Protein AF-A0A6I3U5Q6-F1 (afdb_monomer_lite)

Structure (mmCIF, N/CA/C/O backbone):
data_AF-A0A6I3U5Q6-F1
#
_entry.id   AF-A0A6I3U5Q6-F1
#
loop_
_atom_site.group_PDB
_atom_site.id
_atom_site.type_symbol
_atom_site.label_atom_id
_atom_site.label_alt_id
_atom_site.label_comp_id
_atom_site.label_asym_id
_atom_site.label_entity_id
_atom_site.label_seq_id
_atom_site.pdbx_PDB_ins_code
_atom_site.Cartn_x
_atom_site.Cartn_y
_atom_site.Cartn_z
_atom_site.occupancy
_atom_site.B_iso_or_equiv
_atom_site.auth_seq_id
_atom_site.auth_comp_id
_atom_site.auth_asym_id
_atom_site.auth_atom_id
_atom_site.pdbx_PDB_model_num
ATOM 1 N N . ILE A 1 1 ? 3.047 2.033 9.389 1.00 70.56 1 ILE A N 1
ATOM 2 C CA . ILE A 1 1 ? 3.978 1.983 8.231 1.00 70.56 1 ILE A CA 1
ATOM 3 C C . ILE A 1 1 ? 5.311 1.434 8.734 1.00 70.56 1 ILE A C 1
ATOM 5 O O . ILE A 1 1 ? 5.735 1.870 9.797 1.00 70.56 1 ILE A O 1
ATOM 9 N N . ASN A 1 2 ? 5.939 0.471 8.047 1.00 76.00 2 ASN A N 1
ATOM 10 C CA . ASN A 1 2 ? 7.253 -0.063 8.439 1.00 76.00 2 ASN A CA 1
ATOM 11 C C . ASN A 1 2 ? 8.365 0.548 7.567 1.00 76.00 2 ASN A C 1
ATOM 13 O O . ASN A 1 2 ? 8.550 0.154 6.416 1.00 76.00 2 ASN A O 1
ATOM 17 N N . TYR A 1 3 ? 9.098 1.513 8.126 1.00 74.69 3 TYR A N 1
ATOM 18 C CA . TYR A 1 3 ? 10.137 2.265 7.413 1.00 74.69 3 TYR A CA 1
ATOM 19 C C . TYR A 1 3 ? 11.413 1.449 7.141 1.00 74.69 3 TYR A C 1
ATOM 21 O O . TYR A 1 3 ? 12.014 1.595 6.079 1.00 74.69 3 TYR A O 1
ATOM 29 N N . GLY A 1 4 ? 11.805 0.538 8.040 1.00 77.44 4 GLY A N 1
ATOM 30 C CA . GLY A 1 4 ? 13.000 -0.298 7.847 1.00 77.44 4 GLY A CA 1
ATOM 31 C C . GLY A 1 4 ? 12.859 -1.263 6.666 1.00 77.44 4 GLY A C 1
ATOM 32 O O . GLY A 1 4 ? 13.792 -1.467 5.892 1.00 77.44 4 GLY A O 1
ATOM 33 N N . ARG A 1 5 ? 11.653 -1.805 6.460 1.00 72.38 5 ARG A N 1
ATOM 34 C CA . ARG A 1 5 ? 11.357 -2.659 5.300 1.00 72.38 5 ARG A CA 1
ATOM 35 C C . ARG A 1 5 ? 11.251 -1.874 3.997 1.00 72.38 5 ARG A C 1
ATOM 37 O O . ARG A 1 5 ? 11.637 -2.403 2.961 1.00 72.38 5 ARG A O 1
ATOM 44 N N . PHE A 1 6 ? 10.781 -0.627 4.041 1.00 74.12 6 PHE A N 1
ATOM 45 C CA . PHE A 1 6 ? 10.828 0.253 2.874 1.00 74.12 6 PHE A CA 1
ATOM 46 C C . PHE A 1 6 ? 12.273 0.441 2.392 1.00 74.12 6 PHE A C 1
ATOM 48 O O . PHE A 1 6 ? 12.555 0.193 1.224 1.00 74.12 6 PHE A O 1
ATOM 55 N N . PHE A 1 7 ? 13.200 0.754 3.301 1.00 78.00 7 PHE A N 1
ATOM 56 C CA . PHE A 1 7 ? 14.623 0.865 2.966 1.00 78.00 7 PHE A CA 1
ATOM 57 C C . PHE A 1 7 ? 15.195 -0.427 2.368 1.00 78.00 7 PHE A C 1
ATOM 59 O O . PHE A 1 7 ? 15.882 -0.382 1.350 1.00 78.00 7 PHE A O 1
ATOM 66 N N . LEU A 1 8 ? 14.852 -1.588 2.934 1.00 76.50 8 LEU A N 1
ATOM 67 C CA . LEU A 1 8 ? 15.256 -2.881 2.377 1.00 76.50 8 LEU A CA 1
ATOM 68 C C . LEU A 1 8 ? 14.698 -3.109 0.961 1.00 76.50 8 LEU A C 1
ATOM 70 O O . LEU A 1 8 ? 15.400 -3.629 0.095 1.00 76.50 8 LEU A O 1
ATOM 74 N N . ALA A 1 9 ? 13.455 -2.705 0.696 1.00 71.94 9 ALA A N 1
ATOM 75 C CA . ALA A 1 9 ? 12.849 -2.820 -0.628 1.00 71.94 9 ALA A CA 1
ATOM 76 C C . ALA A 1 9 ? 13.560 -1.937 -1.667 1.00 71.94 9 ALA A C 1
ATOM 78 O O . ALA A 1 9 ? 13.755 -2.379 -2.796 1.00 71.94 9 ALA A O 1
ATOM 79 N N . ILE A 1 10 ? 14.003 -0.736 -1.280 1.00 76.00 10 ILE A N 1
ATOM 80 C CA . ILE A 1 10 ? 14.820 0.135 -2.137 1.00 76.00 10 ILE A CA 1
ATOM 81 C C . ILE A 1 10 ? 16.187 -0.504 -2.421 1.00 76.00 10 ILE A C 1
ATOM 83 O O . ILE A 1 10 ? 16.565 -0.627 -3.583 1.00 76.00 10 ILE A O 1
ATOM 87 N N . LEU A 1 11 ? 16.889 -0.995 -1.391 1.00 80.19 11 LEU A N 1
ATOM 88 C CA . LEU A 1 11 ? 18.203 -1.645 -1.542 1.00 80.19 11 LEU A CA 1
ATOM 89 C C . LEU A 1 11 ? 18.154 -2.916 -2.400 1.00 80.19 11 LEU A C 1
ATOM 91 O O . LEU A 1 11 ? 19.112 -3.246 -3.090 1.00 80.19 11 LEU A O 1
ATOM 95 N N . THR A 1 12 ? 17.033 -3.632 -2.368 1.00 77.69 12 THR A N 1
ATOM 96 C CA . THR A 1 12 ? 16.831 -4.872 -3.136 1.00 77.69 12 THR A CA 1
ATOM 97 C C . THR A 1 12 ? 16.206 -4.635 -4.510 1.00 77.69 12 THR A C 1
ATOM 99 O O . THR A 1 12 ? 15.780 -5.590 -5.158 1.00 77.69 12 THR A O 1
ATOM 102 N N . ALA A 1 13 ? 16.115 -3.379 -4.960 1.00 71.00 13 ALA A N 1
ATOM 103 C CA . ALA A 1 13 ? 15.475 -2.995 -6.218 1.00 71.00 13 ALA A CA 1
ATOM 104 C C . ALA A 1 13 ? 14.041 -3.549 -6.380 1.00 71.00 13 ALA A C 1
ATOM 106 O O . ALA A 1 13 ? 13.616 -3.920 -7.470 1.00 71.00 13 ALA A O 1
ATOM 10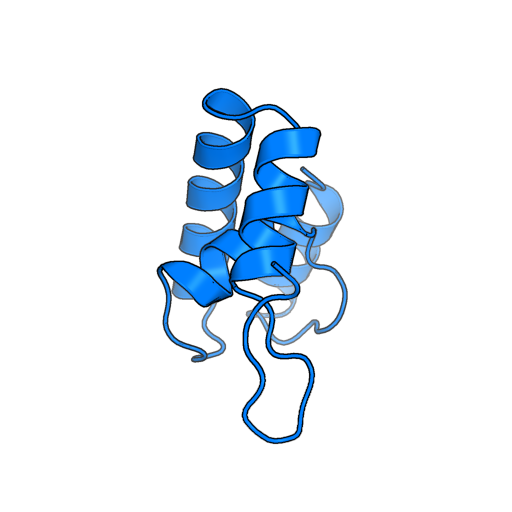7 N N . GLY A 1 14 ? 13.290 -3.652 -5.281 1.00 64.56 14 GLY A N 1
ATOM 108 C CA . GLY A 1 14 ? 11.930 -4.192 -5.273 1.00 64.56 14 GLY A CA 1
ATOM 109 C C . GLY A 1 14 ? 11.834 -5.722 -5.310 1.00 64.56 14 GLY A C 1
ATOM 110 O O . GLY A 1 14 ? 10.717 -6.234 -5.295 1.00 64.56 14 GLY A O 1
ATOM 111 N N . ARG A 1 15 ? 12.961 -6.453 -5.299 1.00 65.69 15 ARG A N 1
ATOM 112 C CA . ARG A 1 15 ? 12.993 -7.930 -5.316 1.00 65.69 15 ARG A CA 1
ATOM 113 C C . ARG A 1 15 ? 12.754 -8.590 -3.956 1.00 65.69 15 ARG A C 1
ATOM 115 O O . ARG A 1 15 ? 12.518 -9.795 -3.913 1.00 65.69 15 ARG A O 1
ATOM 122 N N . SER A 1 16 ? 12.796 -7.855 -2.839 1.00 65.12 16 SER A N 1
ATOM 123 C CA . SER A 1 16 ? 12.424 -8.441 -1.541 1.00 65.12 16 SER A CA 1
ATOM 124 C C . SER A 1 16 ? 10.903 -8.599 -1.423 1.00 65.12 16 SER A C 1
ATOM 126 O O . SER A 1 16 ? 10.157 -7.661 -1.135 1.00 65.12 16 SER A O 1
ATOM 128 N N . GLY A 1 17 ? 10.430 -9.820 -1.670 1.00 62.81 17 GLY A N 1
ATOM 129 C CA . GLY A 1 17 ? 9.049 -10.229 -1.417 1.00 62.81 17 GLY A CA 1
ATOM 130 C C . GLY A 1 17 ? 8.727 -10.341 0.081 1.00 62.81 17 GLY A C 1
ATOM 131 O O . GLY A 1 17 ? 9.614 -10.466 0.921 1.00 62.81 17 GLY A O 1
ATOM 132 N N . GLY A 1 18 ? 7.435 -10.296 0.427 1.00 70.50 18 GLY A N 1
ATOM 133 C CA . GLY A 1 18 ? 6.925 -10.721 1.744 1.00 70.50 18 GLY A CA 1
ATOM 134 C C . GLY A 1 18 ? 6.935 -9.697 2.892 1.00 70.50 18 GLY A C 1
ATOM 135 O O . GLY A 1 18 ? 6.391 -9.985 3.949 1.00 70.50 18 GLY A O 1
ATOM 136 N N . GLY A 1 19 ? 7.493 -8.492 2.717 1.00 73.75 19 GLY A N 1
ATOM 137 C CA . GLY A 1 19 ? 7.611 -7.492 3.799 1.00 73.75 19 GLY A CA 1
ATOM 138 C C . GLY A 1 19 ? 6.568 -6.363 3.829 1.00 73.75 19 GLY A C 1
ATOM 139 O O . GLY A 1 19 ? 6.740 -5.413 4.592 1.00 73.75 19 GLY A O 1
ATOM 140 N N . SER A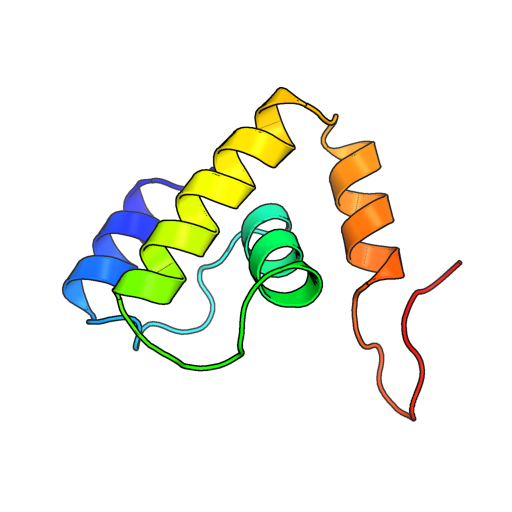 1 20 ? 5.541 -6.402 2.974 1.00 80.88 20 SER A N 1
ATOM 141 C CA . SER A 1 20 ? 4.621 -5.264 2.775 1.00 80.88 20 SER A CA 1
ATOM 142 C C . SER A 1 20 ? 3.474 -5.276 3.786 1.00 80.88 20 SER A C 1
ATOM 144 O O . SER A 1 20 ? 2.869 -6.321 4.024 1.00 80.88 20 SER A O 1
ATOM 146 N N . THR A 1 21 ? 3.134 -4.120 4.359 1.00 89.06 21 THR A N 1
ATOM 147 C CA . THR A 1 21 ? 1.985 -4.003 5.274 1.00 89.06 21 THR A CA 1
ATOM 148 C C . THR A 1 21 ? 0.662 -4.197 4.533 1.00 89.06 21 THR A C 1
ATOM 150 O O . THR A 1 21 ? 0.591 -4.004 3.324 1.00 89.06 21 THR A O 1
ATOM 153 N N . ILE A 1 22 ? -0.417 -4.505 5.256 1.00 90.81 22 ILE A N 1
ATOM 154 C CA . ILE A 1 22 ? -1.765 -4.617 4.672 1.00 90.81 22 ILE A CA 1
ATOM 155 C C . ILE A 1 22 ? -2.152 -3.344 3.898 1.00 90.81 22 ILE A C 1
ATOM 157 O O . ILE A 1 22 ? -2.622 -3.437 2.773 1.00 90.81 22 ILE A O 1
ATOM 161 N N . THR A 1 23 ? -1.863 -2.147 4.425 1.00 92.56 23 THR A N 1
ATOM 162 C CA . THR A 1 23 ? -2.139 -0.882 3.713 1.00 92.56 23 THR A CA 1
ATOM 163 C C . THR A 1 23 ? -1.335 -0.729 2.421 1.00 92.56 23 THR A C 1
ATOM 165 O O . THR A 1 23 ? -1.835 -0.199 1.437 1.00 92.56 23 THR A O 1
ATOM 168 N N . GLN A 1 24 ? -0.086 -1.195 2.415 1.00 90.88 24 GLN A N 1
ATOM 169 C CA . GLN A 1 24 ? 0.767 -1.204 1.228 1.00 90.88 24 GLN A CA 1
ATOM 170 C C . GLN A 1 24 ? 0.261 -2.204 0.184 1.00 90.88 24 GLN A C 1
ATOM 172 O O . GLN A 1 24 ? 0.207 -1.896 -1.003 1.00 90.88 24 GLN A O 1
ATOM 177 N N . GLN A 1 25 ? -0.179 -3.380 0.630 1.00 89.81 25 GLN A N 1
ATOM 178 C CA . GLN A 1 25 ? -0.800 -4.371 -0.241 1.00 89.81 25 GLN A CA 1
ATOM 179 C C . GLN A 1 25 ? -2.135 -3.871 -0.806 1.00 89.81 25 GLN A C 1
ATOM 181 O O . GLN A 1 25 ? -2.366 -4.028 -1.999 1.00 89.81 25 GLN A O 1
ATOM 186 N N . LEU A 1 26 ? -2.958 -3.191 0.000 1.00 92.25 26 LEU A N 1
ATOM 187 C CA . LEU A 1 26 ? -4.172 -2.511 -0.456 1.00 92.25 26 LEU A CA 1
ATOM 188 C C . LEU A 1 26 ? -3.845 -1.449 -1.515 1.00 92.25 26 LEU A C 1
ATOM 190 O O . LEU A 1 26 ? -4.440 -1.466 -2.585 1.00 92.25 26 LEU A O 1
ATOM 194 N N . ALA A 1 27 ? -2.870 -0.570 -1.259 1.00 92.12 27 ALA A N 1
ATOM 195 C CA . ALA A 1 27 ? -2.451 0.448 -2.224 1.00 92.12 27 ALA A CA 1
ATOM 196 C C . ALA A 1 27 ? -1.990 -0.170 -3.553 1.00 92.12 27 ALA A C 1
ATOM 198 O O . ALA A 1 27 ? -2.366 0.305 -4.622 1.00 92.12 27 ALA A O 1
ATOM 199 N N . LYS A 1 28 ? -1.211 -1.257 -3.484 1.00 90.19 28 LYS A N 1
ATOM 200 C CA . LYS A 1 28 ? -0.772 -2.000 -4.665 1.00 90.19 28 LYS A CA 1
ATOM 201 C C . LYS A 1 28 ? -1.957 -2.585 -5.431 1.00 90.19 28 LYS A C 1
ATOM 203 O O . LYS A 1 28 ? -2.045 -2.377 -6.630 1.00 90.19 28 LYS A O 1
ATOM 208 N N . ASN A 1 29 ? -2.839 -3.309 -4.748 1.00 88.38 29 ASN A N 1
ATOM 209 C CA . ASN A 1 29 ? -3.924 -4.049 -5.390 1.00 88.38 29 ASN A CA 1
ATOM 210 C C . ASN A 1 29 ? -5.011 -3.127 -5.961 1.00 88.38 29 ASN A C 1
ATOM 212 O O . ASN A 1 29 ? -5.587 -3.459 -6.988 1.00 88.38 29 ASN A O 1
ATOM 216 N N . ALA A 1 30 ? -5.277 -1.985 -5.320 1.00 86.50 30 ALA A N 1
ATOM 217 C CA . ALA A 1 30 ? -6.342 -1.074 -5.732 1.00 86.50 30 ALA A CA 1
ATOM 218 C C . ALA A 1 30 ? -5.906 -0.024 -6.770 1.00 86.50 30 ALA A C 1
ATOM 220 O O . ALA A 1 30 ? -6.747 0.447 -7.530 1.00 86.50 30 ALA A O 1
ATOM 221 N N . TYR A 1 31 ? -4.623 0.371 -6.805 1.00 86.31 31 TYR A N 1
ATOM 222 C CA . TYR A 1 31 ? -4.196 1.555 -7.571 1.00 86.31 31 TYR A CA 1
ATOM 223 C C . TYR A 1 31 ? -2.962 1.365 -8.460 1.00 86.31 31 TYR A C 1
ATOM 225 O O . TYR A 1 31 ? -2.645 2.269 -9.231 1.00 86.31 31 TYR A O 1
ATOM 233 N N . LEU A 1 32 ? -2.226 0.254 -8.357 1.00 87.81 32 LEU A N 1
ATOM 234 C CA . LEU A 1 32 ? -0.944 0.083 -9.051 1.00 87.81 32 LEU A CA 1
ATOM 235 C C . LEU A 1 32 ? -0.912 -1.208 -9.880 1.00 87.81 32 LEU A C 1
ATOM 237 O O . LEU A 1 32 ? -1.626 -2.167 -9.600 1.00 87.81 32 LEU A O 1
ATOM 241 N N . SER A 1 33 ? -0.036 -1.253 -10.889 1.00 83.44 33 SER A N 1
ATOM 242 C CA . SER A 1 33 ? 0.249 -2.488 -11.631 1.00 83.44 33 SER A CA 1
ATOM 243 C C . SER A 1 33 ? 1.009 -3.503 -10.761 1.00 83.44 33 SER A C 1
ATOM 245 O O . SER A 1 33 ? 1.537 -3.168 -9.699 1.00 83.44 33 SER A O 1
ATOM 247 N N . GLN A 1 34 ? 1.101 -4.762 -11.203 1.00 79.44 34 GLN A N 1
ATOM 248 C CA . GLN A 1 34 ? 1.886 -5.795 -10.503 1.00 79.44 34 GLN A CA 1
ATOM 249 C C . GLN A 1 34 ? 3.386 -5.785 -10.864 1.00 79.44 34 GLN A C 1
ATOM 251 O O . GLN A 1 34 ? 4.138 -6.628 -10.371 1.00 79.44 34 GLN A O 1
ATOM 256 N N . ASP A 1 35 ? 3.848 -4.824 -11.669 1.00 83.81 35 ASP A N 1
ATOM 257 C CA . ASP A 1 35 ? 5.234 -4.765 -12.150 1.00 83.81 35 ASP A CA 1
ATOM 258 C C . ASP A 1 35 ? 6.224 -4.526 -11.011 1.00 83.81 35 ASP A C 1
ATOM 260 O O . ASP A 1 35 ? 6.124 -3.556 -10.266 1.00 83.81 35 ASP A O 1
ATOM 264 N N . GLN A 1 36 ? 7.245 -5.362 -10.856 1.00 81.12 36 GLN A N 1
ATOM 265 C CA . GLN A 1 36 ? 8.184 -5.225 -9.737 1.00 81.12 36 GLN A CA 1
ATOM 266 C C . GLN A 1 36 ? 9.283 -4.186 -10.010 1.00 81.12 36 GLN A C 1
ATOM 268 O O . GLN A 1 36 ? 10.436 -4.535 -10.241 1.00 81.12 36 GLN A O 1
ATOM 273 N N . THR A 1 37 ? 8.931 -2.898 -9.949 1.00 85.56 37 THR A N 1
ATOM 274 C CA . THR A 1 37 ? 9.878 -1.778 -10.088 1.00 85.56 37 THR A CA 1
ATOM 275 C C . THR A 1 37 ? 10.031 -0.976 -8.792 1.00 85.56 37 THR A C 1
ATOM 277 O O . THR A 1 37 ? 9.129 -0.925 -7.948 1.00 85.56 37 THR A O 1
ATOM 280 N N . VAL A 1 38 ? 11.184 -0.313 -8.637 1.00 83.00 38 VAL A N 1
ATOM 281 C CA . VAL A 1 38 ? 11.463 0.594 -7.507 1.00 83.00 38 VAL A CA 1
ATOM 282 C C . VAL A 1 38 ? 10.483 1.767 -7.486 1.00 83.00 38 VAL A C 1
ATOM 284 O O . VAL A 1 38 ? 9.963 2.112 -6.427 1.00 83.00 38 VAL A O 1
ATOM 287 N N . GLU A 1 39 ? 10.175 2.340 -8.652 1.00 86.38 39 GLU A N 1
ATOM 288 C CA . GLU A 1 39 ? 9.225 3.450 -8.781 1.00 86.38 39 GLU A CA 1
ATOM 289 C C . GLU A 1 39 ? 7.823 3.049 -8.309 1.00 86.38 39 GLU A C 1
ATOM 291 O O . GLU A 1 39 ? 7.218 3.742 -7.485 1.00 86.38 39 GLU A 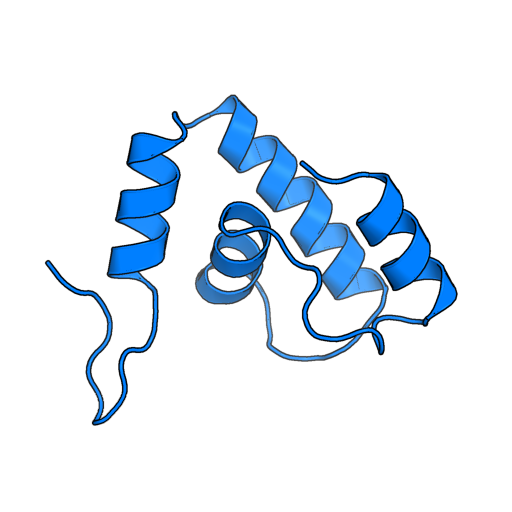O 1
ATOM 296 N N . ARG A 1 40 ? 7.323 1.887 -8.757 1.00 88.00 40 ARG A N 1
ATOM 297 C CA . ARG A 1 40 ? 6.042 1.357 -8.280 1.00 88.00 40 ARG A CA 1
ATOM 298 C C . ARG A 1 40 ? 6.074 1.156 -6.764 1.00 88.00 40 ARG A C 1
ATOM 300 O O . ARG A 1 40 ? 5.108 1.495 -6.081 1.00 88.00 40 ARG A O 1
ATOM 307 N N . LYS A 1 41 ? 7.179 0.646 -6.211 1.00 85.62 41 LYS A N 1
ATOM 308 C CA . LYS A 1 41 ? 7.308 0.433 -4.762 1.00 85.62 41 LYS A CA 1
ATOM 309 C C . LYS A 1 41 ? 7.329 1.742 -3.963 1.00 85.62 41 LYS A C 1
ATOM 311 O O . LYS A 1 41 ? 6.779 1.785 -2.864 1.00 85.62 41 LYS A O 1
ATOM 316 N N . ALA A 1 42 ? 7.907 2.809 -4.511 1.00 86.81 42 ALA A N 1
ATOM 317 C CA . ALA A 1 42 ? 7.846 4.143 -3.919 1.00 86.81 42 ALA A CA 1
ATOM 318 C C . ALA A 1 42 ? 6.411 4.695 -3.927 1.00 86.81 42 ALA A C 1
ATOM 320 O O . ALA A 1 42 ? 5.923 5.142 -2.889 1.00 86.81 42 ALA A O 1
ATOM 321 N N . LYS A 1 43 ? 5.696 4.579 -5.056 1.00 90.25 43 LYS A N 1
ATOM 322 C CA . LYS A 1 43 ? 4.272 4.954 -5.163 1.00 90.25 43 LYS A CA 1
ATOM 323 C C . LYS A 1 43 ? 3.404 4.200 -4.150 1.00 90.25 43 LYS A C 1
ATOM 325 O O . LYS A 1 43 ? 2.598 4.815 -3.460 1.00 90.25 43 LYS A O 1
ATOM 330 N N . GLU A 1 44 ? 3.627 2.894 -3.992 1.00 90.75 44 GLU A N 1
ATOM 331 C CA . GLU A 1 44 ? 2.943 2.051 -2.998 1.00 90.75 44 GLU A CA 1
ATOM 332 C C . GLU A 1 44 ? 3.122 2.586 -1.570 1.00 90.75 44 GLU A C 1
ATOM 334 O O . GLU A 1 44 ? 2.175 2.623 -0.786 1.00 90.75 44 GLU A O 1
ATOM 339 N N . PHE A 1 45 ? 4.332 3.032 -1.228 1.00 88.38 45 PHE A N 1
ATOM 340 C CA . PHE A 1 45 ? 4.632 3.584 0.088 1.00 88.38 45 PHE A CA 1
ATOM 341 C C . PHE A 1 45 ? 3.920 4.920 0.344 1.00 88.38 45 PHE A C 1
ATOM 343 O O . PHE A 1 45 ? 3.315 5.084 1.404 1.00 88.38 45 PHE A O 1
ATOM 350 N N . PHE A 1 46 ? 3.949 5.850 -0.615 1.00 92.00 46 PHE A N 1
ATOM 351 C CA . PHE A 1 46 ? 3.278 7.146 -0.469 1.00 92.00 46 PHE A CA 1
ATOM 352 C C . PHE A 1 46 ? 1.754 7.014 -0.415 1.00 92.00 46 PHE A C 1
ATOM 354 O O . PHE A 1 46 ? 1.128 7.609 0.460 1.00 92.00 46 PHE A O 1
ATOM 361 N N . LEU A 1 47 ? 1.166 6.166 -1.263 1.00 93.50 47 LEU A N 1
ATOM 362 C CA . LEU A 1 47 ? -0.267 5.869 -1.206 1.00 93.50 47 LEU A CA 1
ATOM 363 C C . LEU A 1 47 ? -0.651 5.225 0.126 1.00 93.50 47 LEU A C 1
ATOM 365 O O . LEU A 1 47 ? -1.646 5.604 0.735 1.00 93.50 47 LEU A O 1
ATOM 369 N N . ALA A 1 48 ? 0.157 4.291 0.634 1.00 92.19 48 ALA A N 1
ATOM 370 C CA . ALA A 1 48 ? -0.094 3.703 1.943 1.00 92.19 48 ALA A CA 1
ATOM 371 C C . ALA A 1 48 ? -0.043 4.749 3.067 1.00 92.19 48 ALA A C 1
ATOM 373 O O . ALA A 1 48 ? -0.868 4.689 3.978 1.00 92.19 48 ALA A O 1
ATOM 374 N N . LEU A 1 49 ? 0.887 5.713 3.008 1.00 93.00 49 LEU A N 1
ATOM 375 C CA . LEU A 1 49 ? 0.936 6.827 3.961 1.00 93.00 49 LEU A CA 1
ATOM 376 C C . LEU A 1 49 ? -0.348 7.654 3.909 1.00 93.00 49 LEU A C 1
ATOM 378 O O . LEU A 1 49 ? -0.928 7.939 4.955 1.00 93.00 49 LEU A O 1
ATOM 382 N N . GLU A 1 50 ? -0.807 8.011 2.713 1.00 94.38 50 GLU A N 1
ATOM 383 C CA . GLU A 1 50 ? -2.034 8.783 2.527 1.00 94.38 50 GLU A CA 1
ATOM 384 C C . GLU A 1 50 ? -3.270 8.029 3.037 1.00 94.38 50 GLU A C 1
ATOM 386 O O . GLU A 1 50 ? -4.049 8.577 3.818 1.00 94.38 50 GLU A O 1
ATOM 391 N N . LEU A 1 51 ? -3.391 6.738 2.711 1.00 94.25 51 LEU A N 1
ATOM 392 C CA . LEU A 1 51 ? -4.460 5.876 3.216 1.00 94.25 51 LEU A CA 1
ATOM 393 C C . LEU A 1 51 ? -4.467 5.823 4.747 1.00 94.25 51 LEU A C 1
ATOM 395 O O . LEU A 1 51 ? -5.526 5.979 5.345 1.00 94.25 51 LEU A O 1
ATOM 399 N N . THR A 1 52 ? -3.303 5.673 5.392 1.00 93.62 52 THR A N 1
ATOM 400 C CA . THR A 1 52 ? -3.223 5.682 6.866 1.00 93.62 52 THR A CA 1
ATOM 401 C C . THR A 1 52 ? -3.556 7.026 7.508 1.00 93.62 52 THR A C 1
ATOM 403 O O . THR A 1 52 ? -3.887 7.050 8.689 1.00 93.62 52 THR A O 1
ATOM 406 N N . LYS A 1 53 ? -3.453 8.139 6.772 1.00 95.06 53 LYS A N 1
ATOM 407 C CA . LYS A 1 53 ? -3.861 9.462 7.268 1.00 95.06 53 LYS A CA 1
ATOM 408 C C . LYS A 1 53 ? -5.364 9.682 7.133 1.00 95.06 53 LYS A C 1
ATOM 410 O O . LYS A 1 53 ? -5.948 10.360 7.970 1.00 95.06 53 LYS A O 1
ATOM 415 N N . LYS A 1 54 ? -5.969 9.148 6.070 1.00 96.00 54 LYS A N 1
ATOM 416 C CA . LYS A 1 54 ? -7.382 9.367 5.740 1.00 96.00 54 LYS A CA 1
ATOM 417 C C . LYS A 1 54 ? -8.322 8.362 6.405 1.00 96.00 54 LYS A C 1
ATOM 419 O O . LYS A 1 54 ? -9.465 8.706 6.686 1.00 96.00 54 LYS A O 1
ATOM 424 N N . TYR A 1 55 ? -7.855 7.140 6.646 1.00 95.31 55 TYR A N 1
ATOM 425 C CA . TYR A 1 55 ? -8.680 6.036 7.123 1.00 95.31 55 TYR A CA 1
ATOM 426 C C . TYR A 1 55 ? -8.108 5.409 8.393 1.00 95.31 55 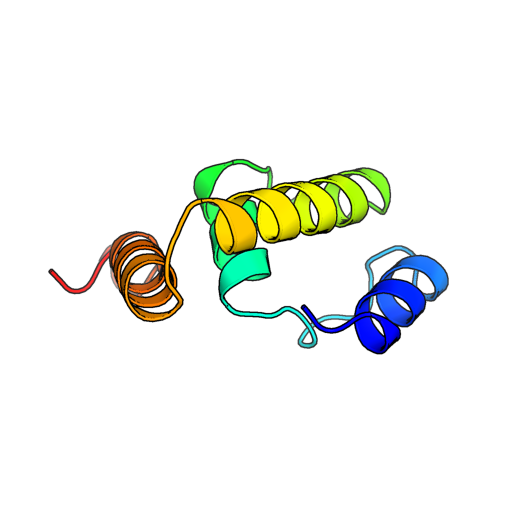TYR A C 1
ATOM 428 O O . TYR A 1 55 ? -6.894 5.271 8.559 1.00 95.31 55 TYR A O 1
ATOM 436 N N . SER A 1 56 ? -9.011 4.984 9.275 1.00 96.12 56 SER A N 1
ATOM 437 C CA . SER A 1 56 ? -8.681 4.157 10.437 1.00 96.12 56 SER A CA 1
ATOM 438 C C . SER A 1 56 ? -8.142 2.785 10.016 1.00 96.12 56 SER A C 1
ATOM 440 O O . SER A 1 56 ? -8.310 2.343 8.874 1.00 96.12 56 SER A O 1
ATOM 442 N N . LYS A 1 57 ? -7.477 2.083 10.941 1.00 93.88 57 LYS A N 1
ATOM 443 C CA . LYS A 1 57 ? -6.921 0.749 10.663 1.00 93.88 57 LYS A CA 1
ATOM 444 C C . LYS A 1 57 ? -8.018 -0.255 10.322 1.00 93.88 57 LYS A C 1
ATOM 446 O O . LYS A 1 57 ? -7.806 -1.101 9.460 1.00 93.88 57 LYS A O 1
ATOM 451 N N . GLU A 1 58 ? -9.168 -0.126 10.968 1.00 94.12 58 GLU A N 1
ATOM 452 C CA . GLU A 1 58 ? -10.357 -0.947 10.774 1.00 94.12 58 GLU A CA 1
ATOM 453 C C . GLU A 1 58 ? -10.901 -0.745 9.358 1.00 94.12 58 GLU A C 1
ATOM 455 O O . GLU A 1 58 ? -11.037 -1.709 8.614 1.00 94.12 58 GLU A O 1
ATOM 460 N N . GLN A 1 59 ? -11.080 0.510 8.927 1.00 93.81 59 GLN A N 1
ATOM 461 C CA . GLN A 1 59 ? -11.491 0.827 7.554 1.00 93.81 59 GLN A CA 1
ATOM 462 C C . GLN A 1 59 ? -10.493 0.303 6.517 1.00 93.81 59 GLN A C 1
ATOM 464 O O . GLN A 1 59 ? -10.893 -0.235 5.488 1.00 93.81 59 GLN A O 1
ATOM 469 N N . ILE A 1 60 ? -9.190 0.436 6.777 1.00 94.62 60 ILE A N 1
ATOM 470 C CA . ILE A 1 60 ? -8.143 -0.097 5.895 1.00 94.62 60 ILE A CA 1
ATOM 471 C C . ILE A 1 60 ? -8.229 -1.616 5.797 1.00 94.62 60 ILE A C 1
ATOM 473 O O . ILE A 1 60 ? -8.078 -2.159 4.704 1.00 94.62 60 ILE A O 1
ATOM 477 N N . LEU A 1 61 ? -8.458 -2.300 6.916 1.00 92.75 61 LEU A N 1
ATOM 478 C CA . LEU A 1 61 ? -8.613 -3.746 6.933 1.00 92.75 61 LEU A CA 1
ATOM 479 C C . LEU A 1 61 ? -9.857 -4.168 6.148 1.00 92.75 61 LEU A C 1
ATOM 481 O O . LEU A 1 61 ? -9.746 -5.052 5.309 1.00 92.75 61 LEU A O 1
ATOM 485 N N . THR A 1 62 ? -10.996 -3.502 6.342 1.00 91.88 62 THR A N 1
ATOM 486 C CA . THR A 1 62 ? -12.217 -3.764 5.569 1.00 91.88 62 THR A CA 1
ATOM 487 C C . THR A 1 62 ? -11.989 -3.548 4.074 1.00 91.88 62 THR A C 1
ATOM 489 O O . THR A 1 62 ? -12.281 -4.430 3.275 1.00 91.88 62 THR A O 1
ATOM 492 N N . MET A 1 63 ? -11.391 -2.421 3.673 1.00 92.62 63 MET A N 1
ATOM 493 C CA . MET A 1 63 ? -11.072 -2.155 2.264 1.00 92.62 63 MET A CA 1
ATOM 494 C C . MET A 1 63 ? -10.104 -3.183 1.675 1.00 92.62 63 MET A C 1
ATOM 496 O O . MET A 1 63 ? -10.231 -3.539 0.505 1.00 92.62 63 MET A O 1
ATOM 500 N N . TYR A 1 64 ? -9.128 -3.642 2.464 1.00 91.81 64 TYR A N 1
ATOM 501 C CA . TYR A 1 64 ? -8.205 -4.698 2.060 1.00 91.81 64 TYR A CA 1
ATOM 502 C C . TYR A 1 64 ? -8.934 -6.014 1.854 1.00 91.81 64 TYR A C 1
ATOM 504 O O . TYR A 1 64 ? -8.784 -6.626 0.804 1.00 91.81 64 TYR A O 1
ATOM 512 N N . LEU A 1 65 ? -9.732 -6.427 2.833 1.00 89.25 65 LEU A N 1
ATOM 513 C CA . LEU A 1 65 ? -10.499 -7.655 2.774 1.00 89.25 65 LEU A CA 1
ATOM 514 C C . LEU A 1 65 ? -11.478 -7.636 1.602 1.00 89.25 65 LEU A C 1
ATOM 516 O O . LEU A 1 65 ? -11.576 -8.643 0.928 1.00 89.25 65 LEU A O 1
ATOM 520 N N . ASN A 1 66 ? -12.085 -6.495 1.273 1.00 88.00 66 ASN A N 1
ATOM 521 C CA . ASN A 1 66 ? -12.995 -6.361 0.130 1.00 88.00 66 ASN A CA 1
ATOM 522 C C . ASN A 1 66 ? -12.293 -6.303 -1.239 1.00 88.00 66 ASN A C 1
ATOM 524 O O . ASN A 1 66 ? -12.932 -6.537 -2.257 1.00 88.00 66 ASN A O 1
ATOM 528 N N . ASN A 1 67 ? -10.989 -6.017 -1.283 1.00 81.69 67 ASN A N 1
ATOM 529 C CA . ASN A 1 67 ? -10.197 -5.995 -2.523 1.00 81.69 67 ASN A CA 1
ATOM 530 C C . ASN A 1 67 ? -9.198 -7.153 -2.637 1.00 81.69 67 ASN A C 1
ATOM 532 O O . ASN A 1 67 ? -8.455 -7.243 -3.617 1.00 81.69 67 ASN A O 1
ATOM 536 N N . ALA A 1 68 ? -9.110 -8.012 -1.627 1.00 80.50 68 ALA A N 1
ATOM 537 C CA . ALA A 1 68 ? -8.215 -9.153 -1.652 1.00 80.50 68 ALA A CA 1
ATOM 538 C C . ALA A 1 68 ? -8.818 -10.271 -2.511 1.00 80.50 68 ALA A C 1
ATOM 540 O O . ALA A 1 68 ? -10.024 -10.514 -2.497 1.00 80.50 68 ALA A O 1
ATOM 541 N N . TYR A 1 69 ? -7.956 -10.958 -3.258 1.00 74.38 69 TYR A N 1
ATOM 542 C CA . TYR A 1 69 ? -8.323 -12.175 -3.969 1.00 74.38 69 TYR A CA 1
ATOM 543 C C . TYR A 1 69 ? -8.221 -13.369 -3.018 1.00 74.38 69 TYR A C 1
ATOM 545 O O . TYR A 1 69 ? -7.148 -13.618 -2.464 1.00 74.38 69 TYR A O 1
ATOM 553 N N . PHE A 1 70 ? -9.315 -14.112 -2.854 1.00 78.62 70 PHE A N 1
ATOM 554 C CA . PHE A 1 70 ? -9.395 -15.271 -1.953 1.00 78.62 70 PHE A CA 1
ATOM 555 C C . PHE A 1 70 ? -9.274 -16.615 -2.680 1.00 78.62 70 PHE A C 1
ATOM 557 O O . PHE A 1 70 ? -9.267 -17.662 -2.036 1.00 78.62 70 PHE A O 1
ATOM 564 N N . GLY A 1 71 ? -9.121 -16.606 -4.009 1.00 73.81 71 GLY A N 1
ATOM 565 C CA . GLY A 1 71 ? -9.079 -17.822 -4.824 1.00 73.81 71 GLY A CA 1
ATOM 566 C C . GLY A 1 71 ? -10.412 -18.122 -5.509 1.00 73.81 71 GLY A C 1
ATOM 567 O O . GLY A 1 71 ? -11.441 -17.545 -5.177 1.00 73.81 71 GLY A O 1
ATOM 568 N N . ASN A 1 72 ? -10.392 -19.025 -6.496 1.00 75.25 72 ASN A N 1
ATOM 569 C CA . ASN A 1 72 ? -11.581 -19.485 -7.231 1.00 75.25 72 ASN A CA 1
ATOM 570 C C . ASN A 1 72 ? -12.454 -18.364 -7.834 1.00 75.25 72 ASN A C 1
ATOM 572 O O . ASN A 1 72 ? -13.672 -18.492 -7.892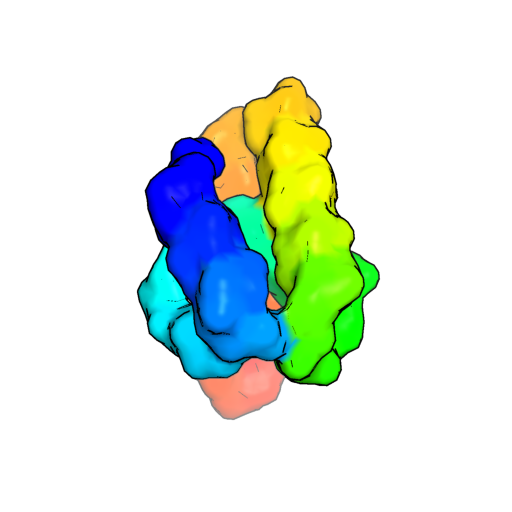 1.00 75.25 72 ASN A O 1
ATOM 576 N N . GLY A 1 73 ? -11.848 -17.255 -8.274 1.00 74.38 73 GLY A N 1
ATOM 577 C CA . GLY A 1 73 ? -12.589 -16.109 -8.820 1.00 74.38 73 GLY A CA 1
ATOM 578 C C . GLY A 1 73 ? -13.2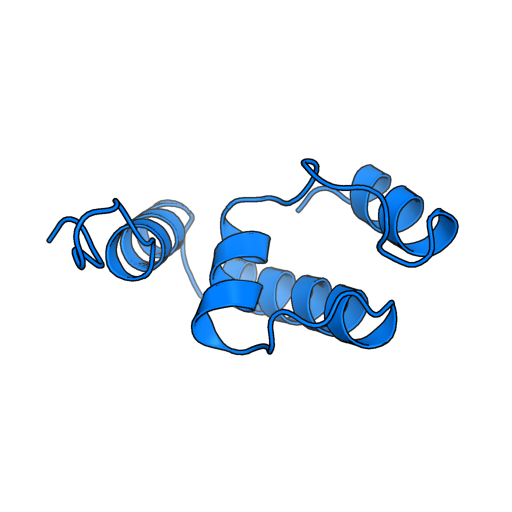56 -15.213 -7.768 1.00 74.38 73 GLY A C 1
ATOM 579 O O . GLY A 1 73 ? -13.895 -14.234 -8.142 1.00 74.38 73 GLY A O 1
ATOM 580 N N . VAL A 1 74 ? -13.083 -15.502 -6.474 1.00 73.81 74 VAL A N 1
ATOM 581 C CA . VAL A 1 74 ? -13.662 -14.724 -5.374 1.00 73.81 74 VAL A CA 1
ATOM 582 C C . VAL A 1 74 ? -12.751 -13.555 -5.011 1.00 73.81 74 VAL A C 1
ATOM 584 O O . VAL A 1 74 ? -11.572 -13.729 -4.680 1.00 73.81 74 VAL A O 1
ATOM 587 N N . TRP A 1 75 ? -13.328 -12.360 -5.057 1.00 77.81 75 TRP A N 1
ATOM 588 C CA . TRP A 1 75 ? -12.723 -11.105 -4.629 1.00 77.81 75 TRP A CA 1
ATOM 589 C C . TRP A 1 75 ? -13.586 -10.516 -3.526 1.00 77.81 75 TRP A C 1
ATOM 591 O O . TRP A 1 75 ? -14.793 -10.383 -3.707 1.00 77.81 75 TRP A O 1
ATOM 601 N N . GLY A 1 76 ? -12.973 -10.157 -2.405 1.00 73.81 76 GLY A N 1
ATOM 602 C CA . GLY A 1 76 ? -13.728 -9.670 -1.259 1.00 73.81 76 GLY A CA 1
ATOM 603 C C . GLY A 1 76 ? -14.294 -10.774 -0.365 1.00 73.81 76 GLY A C 1
ATOM 604 O O . GLY A 1 76 ? -14.387 -11.931 -0.769 1.00 73.81 76 GLY A O 1
ATOM 605 N N . VAL A 1 77 ? -14.651 -10.409 0.868 1.00 73.38 77 VAL A N 1
ATOM 606 C CA . VAL A 1 77 ? -15.298 -11.302 1.857 1.00 73.38 77 VAL A CA 1
ATOM 607 C C . VAL A 1 77 ? -16.670 -10.815 2.311 1.00 73.38 77 VAL A C 1
ATOM 609 O O . VAL A 1 77 ? -17.201 -11.467 3.195 1.00 73.38 77 VAL A O 1
ATOM 612 N N . GLU A 1 78 ? -17.173 -9.706 1.741 1.00 56.75 78 GLU A N 1
ATOM 613 C CA . GLU A 1 78 ? -18.388 -8.950 2.138 1.00 56.75 78 GLU A CA 1
ATOM 614 C C . GLU A 1 78 ? -19.046 -9.340 3.473 1.00 56.75 78 GLU A C 1
ATOM 616 O O . GLU A 1 78 ? -19.733 -10.383 3.552 1.00 56.75 78 GLU A O 1
#

Secondary structure (DSSP, 8-state):
--HHHHHHHHHTTT---S---HHHHHHHHHHS-S---HHHHHHHHHHHHHHHHHS-HHHHHHHHHHHSEEETTEE---

InterPro domains:
  IPR001264 Glycosyl transferase, family 51 [PF00912] (11-78)
  IPR023346 Lysozyme-like domain superfamily [SSF53955] (7-78)
  IPR036950 Transglycosylase domain [G3DSA:1.10.3810.10] (1-78)
  IPR050396 Glycosyltransferase 51/Transpeptidase [PTHR32282] (1-78)

Sequence (78 aa):
INYGRFFLAILTAGRSGGGSTITQQLAKNAYLSQDQTVERKAKEFFLALELTKKYSKEQILTMYLNNAYFGNGVWGVE

pLDDT: mean 83.35, std 9.42, range [56.75, 96.12]

Organism: Streptococcus pneumoniae (NCBI:txid1313)

Radius of gyration: 12.63 Å; chains: 1; bounding box: 37×29×23 Å

Foldseek 3Di:
DDVVVLVVCLVVQQPDPDDDDLLLVLLCQPPHDPDRGNVRSVSSVVSSVVCVVPDDPVVSVQSSQQQDDPDPPDHHDD